Protein AF-A0AA50TPD3-F1 (afdb_monomer)

Radius of gyration: 41.09 Å; Cα contacts (8 Å, |Δi|>4): 36; chains: 1; bounding box: 72×53×95 Å

pLDDT: mean 91.29, std 5.08, range [71.56, 97.75]

Organism: NCBI:txid2201684

Foldseek 3Di:
DPDDDDDDDPVVVVLVVVLVVVVVVVHPSVLSVVQVVQVVVQVVDPVCPPDDCPVVRDDDDPPPPDDDDDPDDPDDDPDDPDDDDDDDDPCRVCVVVVVNVDDPVRVVVVVVVVVVVVVVVVVVVVVVVVVVVVDD

Solvent-accessible surface area (backbone atoms only — not comparable to full-atom values): 8854 Å² total; per-residue (Å²): 133,98,76,87,87,87,88,74,56,70,75,52,50,56,51,53,52,52,45,53,56,40,39,76,69,80,40,65,55,66,60,54,51,54,42,50,53,52,51,57,57,49,68,70,41,79,85,53,70,90,53,85,61,73,84,78,44,83,80,84,70,85,82,82,70,86,70,89,73,70,93,73,76,83,77,77,75,81,91,65,96,64,78,79,82,78,83,78,49,77,64,53,54,26,54,75,69,51,56,63,80,50,51,73,66,55,51,52,50,50,54,50,50,57,50,51,52,50,50,52,49,53,50,50,54,52,52,52,56,56,51,59,77,72,58,132

Mean predicted aligned error: 12.05 Å

InterPro domains:
  IPR024166 Ribosomal RNA assembly KRR1 [PTHR12581] (1-136)
  IPR036612 K Homology domain, type 1 superfamily [G3DSA:3.30.1370.10] (1-55)
  IPR048548 KRR1 small subunit processome component, second KH domain [PF21800] (1-44)

Sequence (136 aa):
GNTVSAVGPYKGLIQVRRIVEDTMKNIHPMYNIKSLMIKRELMKDPRLKNESWDRFLPKFKSKNVPRKQPKQKVKKKPYTPFPPPQQESKIDLQLASGEYFLKNEQKKAKHRHDKEEKQIQAKKTRDEERKKDFIP

Secondary structure (DSSP, 8-state):
-------S-HHHHHHHHHHHHHHHTT--HHHHHHHHHHHHHHTT-STTTTS-GGGTS-------PPPPPPSS--PPPPP-SSPPPPPPPHHHHHHHTSGGGS-HHHHHHHHHHHHHHHHHHHHHHHHHHHHHTT--

Nearest PDB structures (foldseek):
  7mq9-assembly1_NY  TM=6.550E-01  e=6.524E-10  Homo sapiens

Structure (mmCIF, N/CA/C/O backbone):
data_AF-A0AA50TPD3-F1
#
_entry.id   AF-A0AA50TPD3-F1
#
loop_
_atom_site.group_PDB
_atom_site.id
_atom_site.type_symbol
_atom_site.label_atom_id
_atom_site.label_alt_id
_atom_site.label_comp_id
_atom_site.label_asym_id
_atom_site.label_entity_id
_atom_site.label_seq_id
_atom_site.pdbx_PDB_ins_code
_atom_site.Cartn_x
_atom_site.Cartn_y
_atom_site.Cartn_z
_atom_site.occupancy
_atom_site.B_iso_or_equiv
_atom_site.auth_seq_id
_atom_site.auth_comp_id
_atom_site.auth_asym_id
_atom_site.auth_atom_id
_atom_site.pdbx_PDB_model_num
ATOM 1 N N . GLY A 1 1 ? 1.021 17.570 -13.722 1.00 83.44 1 GLY A N 1
ATOM 2 C CA . GLY A 1 1 ? 0.436 17.096 -14.992 1.00 83.44 1 GLY A CA 1
ATOM 3 C C . GLY A 1 1 ? 0.561 15.589 -15.070 1.00 83.44 1 GLY A C 1
ATOM 4 O O . GLY A 1 1 ? 1.454 15.048 -14.433 1.00 83.44 1 GLY A O 1
ATOM 5 N N . ASN A 1 2 ? -0.313 14.929 -15.833 1.00 94.00 2 ASN A N 1
ATOM 6 C CA . ASN A 1 2 ? -0.397 13.460 -15.917 1.00 94.00 2 ASN A CA 1
ATOM 7 C C . ASN A 1 2 ? 0.270 12.895 -17.189 1.00 94.00 2 ASN A C 1
ATOM 9 O O . ASN A 1 2 ? -0.010 11.771 -17.594 1.00 94.00 2 ASN A O 1
ATOM 13 N N . THR A 1 3 ? 1.117 13.686 -17.849 1.00 96.25 3 THR A N 1
ATOM 14 C CA . THR A 1 3 ? 1.718 13.384 -19.155 1.00 96.25 3 THR A CA 1
ATOM 15 C C . THR A 1 3 ? 3.236 13.530 -19.097 1.00 96.25 3 THR A C 1
ATOM 17 O O . THR A 1 3 ? 3.756 14.342 -18.332 1.00 96.25 3 THR A O 1
ATOM 20 N N . VAL A 1 4 ? 3.950 12.772 -19.934 1.00 96.31 4 VAL A N 1
ATOM 21 C CA . VAL A 1 4 ? 5.402 12.903 -20.126 1.00 96.31 4 VAL A CA 1
ATOM 22 C C . VAL A 1 4 ? 5.666 13.290 -21.577 1.00 96.31 4 VAL A C 1
ATOM 24 O O . VAL A 1 4 ? 5.316 12.542 -22.487 1.00 96.31 4 VAL A O 1
ATOM 27 N N . SER A 1 5 ? 6.292 14.446 -21.785 1.00 97.19 5 SER A N 1
ATOM 28 C CA . SER A 1 5 ? 6.728 14.918 -23.104 1.00 97.19 5 SER A CA 1
ATOM 29 C C . SER A 1 5 ? 8.213 14.608 -23.297 1.00 97.19 5 SER A C 1
ATOM 31 O O . SER A 1 5 ? 9.006 14.806 -22.378 1.00 97.19 5 SER A O 1
ATOM 33 N N . ALA A 1 6 ? 8.607 14.132 -24.480 1.00 96.94 6 ALA A N 1
ATOM 34 C CA . ALA A 1 6 ? 10.001 13.837 -24.811 1.00 96.94 6 ALA A CA 1
ATOM 35 C C . ALA A 1 6 ? 10.302 14.213 -26.267 1.00 96.94 6 ALA A C 1
ATOM 37 O O . ALA A 1 6 ? 9.461 14.021 -27.143 1.00 96.94 6 ALA A O 1
ATOM 38 N N . VAL A 1 7 ? 11.511 14.717 -26.523 1.00 97.75 7 VAL A N 1
ATOM 39 C CA . VAL A 1 7 ? 11.992 15.105 -27.858 1.00 97.75 7 VAL A CA 1
ATOM 40 C C . VAL A 1 7 ? 13.310 14.388 -28.127 1.00 97.75 7 VAL A C 1
ATOM 42 O O . VAL A 1 7 ? 14.187 14.350 -27.266 1.00 97.75 7 VAL A O 1
ATOM 45 N N . GLY A 1 8 ? 13.449 13.785 -29.306 1.00 96.50 8 GLY A N 1
ATOM 46 C CA . GLY A 1 8 ? 14.654 13.053 -29.682 1.00 96.50 8 GLY A CA 1
ATOM 47 C C . GLY A 1 8 ? 14.458 12.149 -30.902 1.00 96.50 8 GLY A C 1
ATOM 48 O O . GLY A 1 8 ? 13.388 12.148 -31.510 1.00 96.50 8 GLY A O 1
ATOM 49 N N . PRO A 1 9 ? 15.480 11.357 -31.269 1.00 97.69 9 PRO A N 1
ATOM 50 C CA . PRO A 1 9 ? 15.407 10.441 -32.402 1.00 97.69 9 PRO A CA 1
ATOM 51 C C . PRO A 1 9 ? 14.380 9.326 -32.160 1.00 97.69 9 PRO A C 1
ATOM 53 O O . PRO A 1 9 ? 14.207 8.868 -31.029 1.00 97.69 9 PRO A O 1
ATOM 56 N N . TYR A 1 10 ? 13.767 8.809 -33.230 1.00 96.56 10 TYR A N 1
ATOM 57 C CA . TYR A 1 10 ? 12.706 7.788 -33.173 1.00 96.56 10 TYR A CA 1
ATOM 58 C C . TYR A 1 10 ? 13.054 6.577 -32.285 1.00 96.56 10 TYR A C 1
ATOM 60 O O . TYR A 1 10 ? 12.281 6.196 -31.405 1.00 96.56 10 TYR A O 1
ATOM 68 N N . LYS A 1 11 ? 14.267 6.020 -32.437 1.00 94.31 11 LYS A N 1
ATOM 69 C CA . LYS A 1 11 ? 14.749 4.901 -31.602 1.00 94.31 11 LYS A CA 1
ATOM 70 C C . LYS A 1 11 ? 14.836 5.268 -30.113 1.00 94.31 11 LYS A C 1
ATOM 72 O O . LYS A 1 11 ? 14.584 4.417 -29.265 1.00 94.31 11 LYS A O 1
ATOM 77 N N . GLY A 1 12 ? 15.180 6.517 -29.797 1.00 95.38 12 GLY A N 1
ATOM 78 C CA . GLY A 1 12 ? 15.211 7.039 -28.430 1.00 95.38 12 GLY A CA 1
ATOM 79 C C . GLY A 1 12 ? 13.809 7.221 -27.851 1.00 95.38 12 GLY A C 1
ATOM 80 O O . GLY A 1 12 ? 13.567 6.814 -26.720 1.00 95.38 12 GLY A O 1
ATOM 81 N N . LEU A 1 13 ? 12.860 7.735 -28.639 1.00 96.94 13 LEU A N 1
ATOM 82 C CA . LEU A 1 13 ? 11.468 7.916 -28.208 1.00 96.94 13 LEU A CA 1
ATOM 83 C C . LEU A 1 13 ? 10.790 6.586 -27.851 1.00 96.94 13 LEU A C 1
ATOM 85 O O . LEU A 1 13 ? 10.112 6.501 -26.828 1.00 96.94 13 LEU A O 1
ATOM 89 N N . ILE A 1 14 ? 11.039 5.521 -28.624 1.00 96.50 14 ILE A N 1
ATOM 90 C CA . ILE A 1 14 ? 10.563 4.167 -28.289 1.00 96.50 14 ILE A CA 1
ATOM 91 C C . ILE A 1 14 ? 11.134 3.700 -26.941 1.00 96.50 14 ILE A C 1
ATOM 93 O O . ILE A 1 14 ? 10.412 3.123 -26.126 1.00 96.50 14 ILE A O 1
ATOM 97 N N . GLN A 1 15 ? 12.423 3.955 -26.686 1.00 94.81 15 GLN A N 1
ATOM 98 C CA . GLN A 1 15 ? 13.060 3.587 -25.419 1.00 94.81 15 GLN A CA 1
ATOM 99 C C . GLN A 1 15 ? 12.461 4.366 -24.246 1.00 94.81 15 GLN A C 1
ATOM 101 O O . GLN A 1 15 ? 12.101 3.750 -23.246 1.00 94.81 15 GLN A O 1
ATOM 106 N N . VAL A 1 16 ? 12.301 5.688 -24.373 1.00 96.38 16 VAL A N 1
ATOM 107 C CA . VAL A 1 16 ? 11.705 6.527 -23.320 1.00 96.38 16 VAL A CA 1
ATOM 108 C C . VAL A 1 16 ? 10.278 6.083 -23.015 1.00 96.38 16 VAL A C 1
ATOM 110 O O . VAL A 1 16 ? 9.949 5.890 -21.847 1.00 96.38 16 VAL A O 1
ATOM 113 N N . ARG A 1 17 ? 9.453 5.836 -24.042 1.00 96.62 17 ARG A N 1
ATOM 114 C CA . ARG A 1 17 ? 8.082 5.340 -23.864 1.00 96.62 17 ARG A CA 1
ATOM 115 C C . ARG A 1 17 ? 8.047 4.067 -23.018 1.00 96.62 17 ARG A C 1
ATOM 117 O O . ARG A 1 17 ? 7.314 4.011 -22.035 1.00 96.62 17 ARG A O 1
ATOM 124 N N . ARG A 1 18 ? 8.880 3.078 -23.358 1.00 95.19 18 ARG A N 1
ATOM 125 C CA . ARG A 1 18 ? 8.966 1.818 -22.606 1.00 95.19 18 ARG A CA 1
ATOM 126 C C . ARG A 1 18 ? 9.377 2.045 -21.149 1.00 95.19 18 ARG A C 1
ATOM 128 O O . ARG A 1 18 ? 8.785 1.454 -20.256 1.00 95.19 18 ARG A O 1
ATOM 135 N N . ILE A 1 19 ? 10.353 2.923 -20.902 1.00 95.00 19 ILE A N 1
ATOM 136 C CA . ILE A 1 19 ? 10.802 3.251 -19.540 1.00 95.00 19 ILE A CA 1
ATOM 137 C C . ILE A 1 19 ? 9.667 3.852 -18.718 1.00 95.00 19 ILE A C 1
ATOM 139 O O . ILE A 1 19 ? 9.478 3.455 -17.569 1.00 95.00 19 ILE A O 1
ATOM 143 N N . VAL A 1 20 ? 8.927 4.801 -19.292 1.00 96.69 20 VAL A N 1
ATOM 144 C CA . VAL A 1 20 ? 7.812 5.472 -18.617 1.00 96.69 20 VAL A CA 1
ATOM 145 C C . VAL A 1 20 ? 6.698 4.474 -18.306 1.00 96.69 20 VAL A C 1
ATOM 147 O O . VAL A 1 20 ? 6.265 4.397 -17.159 1.00 96.69 20 VAL A O 1
ATOM 150 N N . GLU A 1 21 ? 6.278 3.663 -19.280 1.00 95.50 21 GLU A N 1
ATOM 151 C CA . GLU A 1 21 ? 5.240 2.642 -19.084 1.00 95.50 21 GLU A CA 1
ATOM 152 C C . GLU A 1 21 ? 5.633 1.607 -18.016 1.00 95.50 21 GLU A C 1
ATOM 154 O O . GLU A 1 21 ? 4.818 1.269 -17.158 1.00 95.50 21 GLU A O 1
ATOM 159 N N . ASP A 1 22 ? 6.883 1.133 -18.023 1.00 93.88 22 ASP A N 1
ATOM 160 C CA . ASP A 1 22 ? 7.394 0.202 -17.009 1.00 93.88 22 ASP A CA 1
ATOM 161 C C . ASP A 1 22 ? 7.447 0.858 -15.619 1.00 93.88 22 ASP A C 1
ATOM 163 O O . ASP A 1 22 ? 7.079 0.237 -14.619 1.00 93.88 22 ASP A O 1
ATOM 167 N N . THR A 1 23 ? 7.823 2.138 -15.553 1.00 93.94 23 THR A N 1
ATOM 168 C CA . THR A 1 23 ? 7.844 2.907 -14.298 1.00 93.94 23 THR A CA 1
ATOM 169 C C . THR A 1 23 ? 6.449 3.039 -13.695 1.00 93.94 23 THR A C 1
ATOM 171 O O . THR A 1 23 ? 6.279 2.852 -12.491 1.00 93.94 23 THR A O 1
ATOM 174 N N . MET A 1 24 ? 5.430 3.249 -14.533 1.00 94.69 24 MET A N 1
ATOM 175 C CA . MET A 1 24 ? 4.027 3.264 -14.103 1.00 94.69 24 MET A CA 1
ATOM 176 C C . MET A 1 24 ? 3.536 1.889 -13.618 1.00 94.69 24 MET A C 1
ATOM 178 O O . MET A 1 24 ? 2.625 1.813 -12.798 1.00 94.69 24 MET A O 1
ATOM 182 N N . LYS A 1 25 ? 4.159 0.791 -14.066 1.00 92.19 25 LYS A N 1
ATOM 183 C CA . LYS A 1 25 ? 3.867 -0.593 -13.642 1.00 92.19 25 LYS A CA 1
ATOM 184 C C . LYS A 1 25 ? 4.679 -1.037 -12.418 1.00 92.19 25 LYS A C 1
ATOM 186 O O . LYS A 1 25 ? 4.869 -2.234 -12.210 1.00 92.19 25 LYS A O 1
ATOM 191 N N . ASN A 1 26 ? 5.141 -0.092 -11.594 1.00 90.75 26 ASN A N 1
ATOM 192 C CA . ASN A 1 26 ? 5.914 -0.357 -10.376 1.00 90.75 26 ASN A CA 1
ATOM 193 C C . ASN A 1 26 ? 7.285 -1.028 -10.636 1.00 90.75 26 ASN A C 1
ATOM 195 O O . ASN A 1 26 ? 7.793 -1.779 -9.801 1.00 90.75 26 ASN A O 1
ATOM 199 N N . ILE A 1 27 ? 7.905 -0.765 -11.793 1.00 89.44 27 ILE A N 1
ATOM 200 C CA . ILE A 1 27 ? 9.288 -1.162 -12.099 1.00 89.44 27 ILE A CA 1
ATOM 201 C C . ILE A 1 27 ? 10.175 0.078 -12.009 1.00 89.44 27 ILE A C 1
ATOM 203 O O . ILE A 1 27 ? 10.032 1.013 -12.784 1.00 89.44 27 ILE A O 1
ATOM 207 N N . HIS A 1 28 ? 11.130 0.103 -11.081 1.00 91.19 28 HIS A N 1
ATOM 208 C CA . HIS A 1 28 ? 11.943 1.301 -10.865 1.00 91.19 28 HIS A CA 1
ATOM 209 C C . HIS A 1 28 ? 12.788 1.674 -12.111 1.00 91.19 28 HIS A C 1
ATOM 211 O O . HIS A 1 28 ? 13.478 0.804 -12.660 1.00 91.19 28 HIS A O 1
ATOM 217 N N . PRO A 1 29 ? 12.838 2.956 -12.533 1.00 94.00 29 PRO A N 1
ATOM 218 C CA . PRO A 1 29 ? 13.505 3.374 -13.773 1.00 94.00 29 PRO A CA 1
ATOM 219 C C . PRO A 1 29 ? 15.004 3.040 -13.808 1.00 94.00 29 PRO A C 1
ATOM 221 O O . PRO A 1 29 ? 15.550 2.771 -14.878 1.00 94.00 29 PRO A O 1
ATOM 224 N N . MET A 1 30 ? 15.664 2.964 -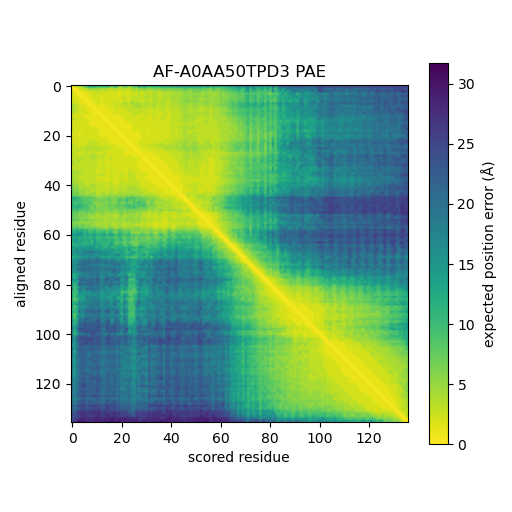12.645 1.00 92.44 30 MET A N 1
ATOM 225 C CA . MET A 1 30 ? 17.064 2.518 -12.509 1.00 92.44 30 MET A CA 1
ATOM 226 C C . MET A 1 30 ? 17.342 1.179 -13.215 1.00 92.44 30 MET A C 1
ATOM 228 O O . MET A 1 30 ? 18.411 1.009 -13.798 1.00 92.44 30 MET A O 1
ATOM 232 N N . TYR A 1 31 ? 16.397 0.230 -13.209 1.00 91.00 31 TYR A N 1
ATOM 233 C CA . TYR A 1 31 ? 16.588 -1.063 -13.878 1.00 91.00 31 TYR A CA 1
ATOM 234 C C . TYR A 1 31 ? 16.681 -0.911 -15.397 1.00 91.00 31 TYR A C 1
ATOM 236 O O . TYR A 1 31 ? 17.546 -1.514 -16.042 1.00 91.00 31 TYR A O 1
ATOM 244 N N . ASN A 1 32 ? 15.830 -0.059 -15.964 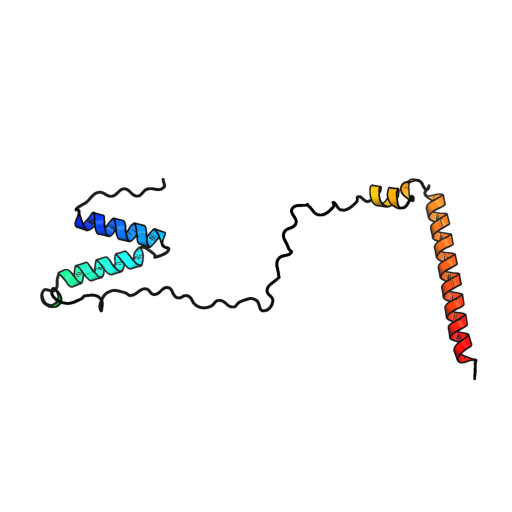1.00 92.75 32 ASN A N 1
ATOM 245 C CA . ASN A 1 32 ? 15.843 0.218 -17.389 1.00 92.75 32 ASN A CA 1
ATOM 246 C C . ASN A 1 32 ? 17.062 1.053 -17.796 1.00 92.75 32 ASN A C 1
ATOM 248 O O . ASN A 1 32 ? 17.671 0.766 -18.826 1.00 92.75 32 ASN A O 1
ATOM 252 N N . ILE A 1 33 ? 17.477 2.017 -16.965 1.00 92.62 33 ILE A N 1
ATOM 253 C CA . ILE A 1 33 ? 18.704 2.801 -17.179 1.00 92.62 33 ILE A CA 1
ATOM 254 C C . ILE A 1 33 ? 19.930 1.880 -17.176 1.00 92.62 33 ILE A C 1
ATOM 256 O O . ILE A 1 33 ? 20.715 1.907 -18.122 1.00 92.62 33 ILE A O 1
ATOM 260 N N . LYS A 1 34 ? 20.059 0.991 -16.182 1.00 92.44 34 LYS A N 1
ATOM 261 C CA . LYS A 1 34 ? 21.156 0.012 -16.115 1.00 92.44 34 LYS A CA 1
ATOM 262 C C . LYS A 1 34 ? 21.173 -0.912 -17.337 1.00 92.44 34 LYS A C 1
ATOM 264 O O . LYS A 1 34 ? 22.231 -1.169 -17.905 1.00 92.44 34 LYS A O 1
ATOM 269 N N . SER A 1 35 ? 20.001 -1.366 -17.781 1.00 92.88 35 SER A N 1
ATOM 270 C CA . SER A 1 35 ? 19.870 -2.180 -18.995 1.00 92.88 35 SER A CA 1
ATOM 271 C C . SER A 1 35 ? 20.288 -1.413 -20.255 1.00 92.88 35 SER A C 1
ATOM 273 O O . SER A 1 35 ? 20.938 -1.986 -21.126 1.00 92.88 35 SER A O 1
ATOM 275 N N . LEU A 1 36 ? 19.955 -0.121 -20.364 1.00 93.25 36 LEU A N 1
ATOM 276 C CA . LEU A 1 36 ? 20.392 0.732 -21.475 1.00 93.25 36 LEU A CA 1
ATOM 277 C C . LEU A 1 36 ? 21.907 0.947 -21.486 1.00 93.25 36 LEU A C 1
ATOM 279 O O . LEU A 1 36 ? 22.506 0.897 -22.558 1.00 93.25 36 LEU A O 1
ATOM 283 N N . MET A 1 37 ? 22.523 1.155 -20.320 1.00 93.38 37 MET A N 1
ATOM 284 C CA . MET A 1 37 ? 23.979 1.285 -20.204 1.00 93.38 37 MET A CA 1
ATOM 285 C C . MET A 1 37 ? 24.682 0.025 -20.719 1.00 93.38 37 MET A C 1
ATOM 287 O O . MET A 1 37 ? 25.548 0.121 -21.583 1.00 93.38 37 MET A O 1
ATOM 291 N N . ILE A 1 38 ? 24.241 -1.158 -20.279 1.00 93.25 38 ILE A N 1
ATOM 292 C CA . ILE A 1 38 ? 24.814 -2.440 -20.715 1.00 93.25 38 ILE A CA 1
ATOM 293 C C . ILE A 1 38 ? 24.631 -2.643 -22.224 1.00 93.25 38 ILE A C 1
ATOM 295 O O . ILE A 1 38 ? 25.581 -3.001 -22.910 1.00 93.25 38 ILE A O 1
ATOM 299 N N . LYS A 1 39 ? 23.446 -2.346 -22.777 1.00 92.38 39 LYS A N 1
ATOM 300 C CA . LYS A 1 39 ? 23.214 -2.424 -24.232 1.00 92.38 39 LYS A CA 1
ATOM 301 C C . LYS A 1 39 ? 24.141 -1.504 -25.022 1.00 92.38 39 LYS A C 1
ATOM 303 O O . LYS A 1 39 ? 24.584 -1.886 -26.098 1.00 92.38 39 LYS A O 1
ATOM 308 N N . ARG A 1 40 ? 24.424 -0.297 -24.517 1.00 93.06 40 ARG A N 1
ATOM 309 C CA . ARG A 1 40 ? 25.354 0.640 -25.166 1.00 93.06 40 ARG A CA 1
ATOM 310 C C . ARG A 1 40 ? 26.777 0.107 -25.206 1.00 93.06 40 ARG A C 1
ATOM 312 O O . ARG A 1 40 ? 27.426 0.285 -26.228 1.00 93.06 40 ARG A O 1
ATOM 319 N N . GLU A 1 41 ? 27.228 -0.563 -24.152 1.00 93.62 41 GLU A N 1
ATOM 320 C CA . GLU A 1 41 ? 28.546 -1.201 -24.147 1.00 93.62 41 GLU A CA 1
ATOM 321 C C . GLU A 1 41 ? 28.587 -2.442 -25.052 1.00 93.62 41 GLU A C 1
ATOM 323 O O . GLU A 1 41 ? 29.489 -2.561 -25.873 1.00 93.62 41 GLU A O 1
ATOM 328 N N . LEU A 1 42 ? 27.566 -3.306 -25.012 1.00 92.50 42 LEU A N 1
ATOM 329 C CA . LEU A 1 42 ? 27.486 -4.496 -25.877 1.00 92.50 42 LEU A CA 1
ATOM 330 C C . LEU A 1 42 ? 27.406 -4.150 -27.370 1.00 92.50 42 LEU A C 1
ATOM 332 O O . LEU A 1 42 ? 27.964 -4.864 -28.194 1.00 92.50 42 LEU A O 1
AT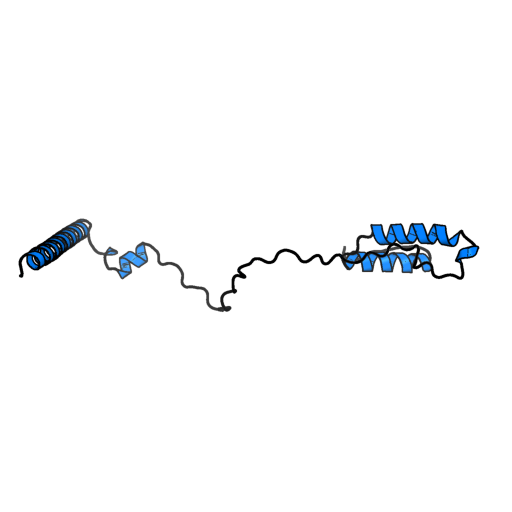OM 336 N N . MET A 1 43 ? 26.762 -3.034 -27.729 1.00 90.88 43 MET A N 1
ATOM 337 C CA . MET A 1 43 ? 26.726 -2.539 -29.112 1.00 90.88 43 MET A CA 1
ATOM 338 C C . MET A 1 43 ? 28.112 -2.200 -29.674 1.00 90.88 43 MET A C 1
ATOM 340 O O . MET A 1 43 ? 28.287 -2.232 -30.894 1.00 90.88 43 MET A O 1
ATOM 344 N N . LYS A 1 44 ? 29.076 -1.838 -28.815 1.00 93.50 44 LYS A N 1
ATOM 345 C CA . LYS A 1 44 ? 30.438 -1.498 -29.246 1.00 93.50 44 LYS A CA 1
ATOM 346 C C . LYS A 1 44 ? 31.230 -2.739 -29.644 1.00 93.50 44 LYS A C 1
ATOM 348 O O . LYS A 1 44 ? 32.092 -2.622 -30.509 1.00 93.50 44 LYS A O 1
ATOM 353 N N . ASP A 1 45 ? 30.935 -3.900 -29.057 1.00 92.75 45 ASP A N 1
ATOM 354 C CA . ASP A 1 45 ? 31.641 -5.146 -29.355 1.00 92.75 45 ASP A CA 1
ATOM 355 C C . ASP A 1 45 ? 31.137 -5.762 -30.678 1.00 92.75 45 ASP A C 1
ATOM 357 O O . ASP A 1 45 ? 29.970 -6.154 -30.780 1.00 92.75 45 ASP A O 1
ATOM 361 N N . PRO A 1 46 ? 31.984 -5.877 -31.721 1.00 92.88 46 PRO A N 1
ATOM 362 C CA . PRO A 1 46 ? 31.586 -6.463 -32.996 1.00 92.88 46 PRO A CA 1
ATOM 363 C C . PRO A 1 46 ? 31.230 -7.949 -32.922 1.00 92.88 46 PRO A C 1
ATOM 365 O O . PRO A 1 46 ? 30.455 -8.410 -33.759 1.00 92.88 46 PRO A O 1
ATOM 368 N N . ARG A 1 47 ? 31.771 -8.694 -31.947 1.00 91.44 47 ARG A N 1
ATOM 369 C CA . ARG A 1 47 ? 31.606 -10.155 -31.852 1.00 91.44 47 ARG A CA 1
ATOM 370 C C . ARG A 1 47 ? 30.193 -10.552 -31.430 1.00 91.44 47 ARG A C 1
ATOM 372 O O . ARG A 1 47 ? 29.661 -11.538 -31.919 1.00 91.44 47 ARG A O 1
ATOM 379 N N . LEU A 1 48 ? 29.566 -9.746 -30.576 1.00 88.25 48 LEU A N 1
ATOM 380 C CA . LEU A 1 48 ? 28.257 -10.035 -29.984 1.00 88.25 48 LEU A CA 1
ATOM 381 C C . LEU A 1 48 ? 27.080 -9.468 -30.797 1.00 88.25 48 LEU A C 1
ATOM 383 O O . LEU A 1 48 ? 25.931 -9.601 -30.381 1.00 88.25 48 LEU A O 1
ATOM 387 N N . LYS A 1 49 ? 27.322 -8.836 -31.955 1.00 87.88 49 LYS A N 1
ATOM 388 C CA . LYS A 1 49 ? 26.271 -8.175 -32.758 1.00 87.88 49 LYS A CA 1
ATOM 389 C C . LYS A 1 49 ? 25.169 -9.120 -33.240 1.00 87.88 49 LYS A C 1
ATOM 391 O O . LYS A 1 49 ? 24.021 -8.697 -33.333 1.00 87.88 49 LYS A O 1
ATOM 396 N N . ASN A 1 50 ? 25.520 -10.372 -33.532 1.00 91.56 50 ASN A N 1
ATOM 397 C CA . ASN A 1 50 ? 24.602 -11.368 -34.095 1.00 91.56 50 ASN A CA 1
ATOM 398 C C . ASN A 1 50 ? 24.018 -12.315 -33.034 1.00 91.56 50 ASN A C 1
ATOM 400 O O . ASN A 1 50 ? 23.241 -13.207 -33.364 1.00 91.56 50 ASN A O 1
ATOM 404 N N . GLU A 1 51 ? 24.387 -12.136 -31.764 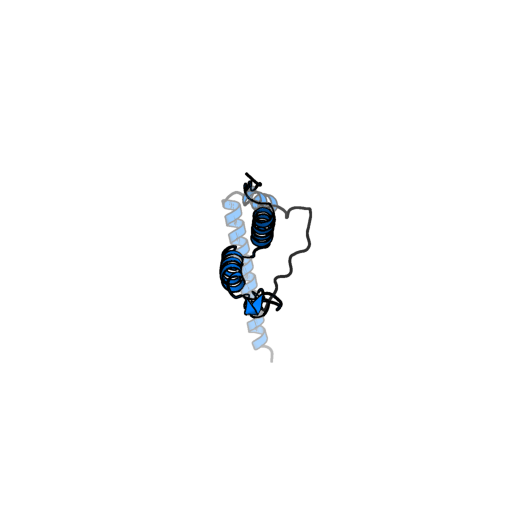1.00 90.69 51 GLU A N 1
ATOM 405 C CA . GLU A 1 51 ? 23.966 -12.998 -30.663 1.00 90.69 51 GLU A CA 1
ATOM 406 C C . GLU A 1 51 ? 22.895 -12.328 -29.793 1.00 90.69 51 GLU A C 1
ATOM 408 O O . GLU A 1 51 ? 22.788 -11.104 -29.703 1.00 90.69 51 GLU A O 1
ATOM 413 N N . SER A 1 52 ? 22.097 -13.140 -29.096 1.00 91.38 52 SER A N 1
ATOM 414 C CA . SER A 1 52 ? 21.129 -12.627 -28.123 1.00 91.38 52 SER A CA 1
ATOM 415 C C . SER A 1 52 ? 21.828 -12.091 -26.870 1.00 91.38 52 SER A C 1
ATOM 417 O O . SER A 1 52 ? 22.569 -12.806 -26.195 1.00 91.38 52 SER A O 1
ATOM 419 N N . TRP A 1 53 ? 21.524 -10.848 -26.487 1.00 91.62 53 TRP A N 1
ATOM 420 C CA . TRP A 1 53 ? 22.096 -10.204 -25.295 1.00 91.62 53 TRP A CA 1
ATOM 421 C C . TRP A 1 53 ? 21.370 -10.528 -23.984 1.00 91.62 53 TRP A C 1
ATOM 423 O O . TRP A 1 53 ? 21.732 -9.994 -22.937 1.00 91.62 53 TRP A O 1
ATOM 433 N N . ASP A 1 54 ? 20.358 -11.400 -23.997 1.00 90.44 54 ASP A N 1
ATOM 434 C CA . ASP A 1 54 ? 19.522 -11.696 -22.821 1.00 90.44 54 ASP A CA 1
ATOM 435 C C . ASP A 1 54 ? 20.318 -12.247 -21.619 1.00 90.44 54 ASP A C 1
ATOM 437 O O . ASP A 1 54 ? 19.916 -12.087 -20.468 1.00 90.44 54 ASP A O 1
ATOM 441 N N . ARG A 1 55 ? 21.492 -12.845 -21.868 1.00 90.31 55 ARG A N 1
ATOM 442 C CA . ARG A 1 55 ? 22.410 -13.321 -20.820 1.00 90.31 55 ARG A CA 1
ATOM 443 C C . ARG A 1 55 ? 23.043 -12.182 -20.013 1.00 90.31 55 ARG A C 1
ATOM 445 O O . ARG A 1 55 ? 23.290 -12.348 -18.823 1.00 90.31 55 ARG A O 1
ATOM 452 N N . PHE A 1 56 ? 23.309 -11.045 -20.652 1.00 88.88 56 PHE A N 1
ATOM 453 C CA . PHE A 1 56 ? 24.001 -9.903 -20.046 1.00 88.88 56 PHE A CA 1
ATOM 454 C C . PHE A 1 56 ? 23.034 -8.885 -19.433 1.00 88.88 56 PHE A C 1
ATOM 456 O O . PHE A 1 56 ? 23.437 -8.030 -18.643 1.00 88.88 56 PHE A O 1
ATOM 463 N N . LEU A 1 57 ? 21.752 -8.958 -19.798 1.00 90.50 57 LEU A N 1
ATOM 464 C CA . LEU A 1 57 ? 20.738 -8.041 -19.300 1.00 90.50 57 LEU A CA 1
ATOM 465 C C . LEU A 1 57 ? 20.264 -8.449 -17.895 1.00 90.50 57 LEU A C 1
ATOM 467 O O . LEU A 1 57 ? 19.912 -9.609 -17.671 1.00 90.50 57 LEU A O 1
ATOM 471 N N . PRO A 1 58 ? 20.197 -7.508 -16.934 1.00 89.31 58 PRO A N 1
ATOM 472 C CA . PRO A 1 58 ? 19.665 -7.790 -15.608 1.00 89.31 58 PRO A CA 1
ATOM 473 C C . PRO A 1 58 ? 18.201 -8.245 -15.676 1.00 89.31 58 PRO A C 1
ATOM 475 O O . PRO A 1 58 ? 17.321 -7.488 -16.085 1.00 89.31 58 PRO A O 1
ATOM 478 N N . LYS A 1 59 ? 17.919 -9.469 -15.220 1.00 83.38 59 LYS A N 1
ATOM 479 C CA . LYS A 1 59 ? 16.551 -9.990 -15.102 1.00 83.38 59 LYS A CA 1
ATOM 480 C C . LYS A 1 59 ? 15.993 -9.649 -13.727 1.00 83.38 59 LYS A C 1
ATOM 482 O O . LYS A 1 59 ? 16.308 -10.313 -12.740 1.00 83.38 59 LYS A O 1
ATOM 487 N N . PHE A 1 60 ? 15.159 -8.617 -13.646 1.00 74.69 60 PHE A N 1
ATOM 488 C CA . PHE A 1 60 ? 14.470 -8.297 -12.401 1.00 74.69 60 PHE A CA 1
ATOM 489 C C . PHE A 1 60 ? 13.175 -9.106 -12.301 1.00 74.69 60 PHE A C 1
ATOM 491 O O . PHE A 1 60 ? 12.206 -8.846 -13.009 1.00 74.69 60 PHE A O 1
ATOM 498 N N . LYS A 1 61 ? 13.163 -10.116 -11.428 1.00 77.50 61 LYS A N 1
ATOM 499 C CA . LYS A 1 61 ? 11.937 -10.835 -11.067 1.00 77.50 61 LYS A CA 1
ATOM 500 C C . LYS A 1 61 ? 11.309 -10.138 -9.868 1.00 77.50 61 LYS A C 1
ATOM 502 O O . LYS A 1 61 ? 11.996 -9.917 -8.869 1.00 77.50 61 LYS A O 1
ATOM 507 N N . SER A 1 62 ? 10.011 -9.835 -9.931 1.00 77.06 62 SER A N 1
ATOM 508 C CA . SER A 1 62 ? 9.286 -9.376 -8.748 1.00 77.06 62 SER A CA 1
ATOM 509 C C . SER A 1 62 ? 9.377 -10.462 -7.677 1.00 77.06 62 SER A C 1
ATOM 511 O O . SER A 1 62 ? 8.840 -11.561 -7.845 1.00 77.06 62 SER A O 1
ATOM 513 N N . LYS A 1 63 ? 10.076 -10.184 -6.576 1.00 78.81 63 LYS A N 1
ATOM 514 C CA . LYS A 1 63 ? 10.100 -11.088 -5.429 1.00 78.81 63 LYS A CA 1
ATOM 515 C C . LYS A 1 63 ? 8.762 -10.965 -4.702 1.00 78.81 63 LYS A C 1
ATOM 517 O O . LYS A 1 63 ? 8.616 -10.130 -3.815 1.00 78.81 63 LYS A O 1
ATOM 522 N N . ASN A 1 64 ? 7.786 -11.789 -5.075 1.00 77.62 64 ASN A N 1
ATOM 523 C CA . ASN A 1 64 ? 6.559 -11.942 -4.298 1.00 77.62 64 ASN A CA 1
ATOM 524 C C . ASN A 1 64 ? 6.832 -12.877 -3.110 1.00 77.62 64 ASN A C 1
ATOM 526 O O . ASN A 1 64 ? 6.424 -14.036 -3.106 1.00 77.62 64 ASN A O 1
ATOM 530 N N . VAL A 1 65 ? 7.629 -12.404 -2.146 1.00 83.88 65 VAL A N 1
ATOM 531 C CA . VAL A 1 65 ? 7.915 -13.180 -0.934 1.00 83.88 65 VAL A CA 1
ATOM 532 C C . VAL A 1 65 ? 6.634 -13.226 -0.101 1.00 83.88 65 VAL A C 1
ATOM 534 O O . VAL A 1 65 ? 6.092 -12.159 0.210 1.00 83.88 65 VAL A O 1
ATOM 537 N N . PRO A 1 66 ? 6.135 -14.418 0.270 1.00 83.44 66 PRO A N 1
ATOM 538 C CA . PRO A 1 66 ? 4.926 -14.522 1.068 1.00 83.44 66 PRO A CA 1
ATOM 539 C C . PRO A 1 66 ? 5.136 -13.798 2.400 1.00 83.44 66 PRO A C 1
ATOM 541 O O . PRO A 1 66 ? 6.027 -14.128 3.183 1.00 83.44 66 PRO A O 1
ATOM 544 N N . ARG A 1 67 ? 4.316 -12.777 2.657 1.00 83.19 67 ARG A N 1
ATOM 545 C CA . ARG A 1 67 ? 4.279 -12.109 3.961 1.00 83.19 67 ARG A CA 1
ATOM 546 C C . ARG A 1 67 ? 3.520 -12.990 4.950 1.00 83.19 67 ARG A C 1
ATOM 548 O O . ARG A 1 67 ? 2.550 -13.651 4.575 1.00 83.19 67 ARG A O 1
ATOM 555 N N . LYS A 1 68 ? 3.938 -12.975 6.220 1.00 86.12 68 LYS A N 1
ATOM 556 C CA . LYS A 1 68 ? 3.232 -13.677 7.302 1.00 86.12 68 LYS A CA 1
ATOM 557 C C . LYS A 1 68 ? 1.779 -13.197 7.344 1.00 86.12 68 LYS A C 1
ATOM 559 O O . LYS A 1 68 ? 1.526 -12.015 7.562 1.00 86.12 68 LYS A O 1
ATOM 564 N N . GLN A 1 69 ? 0.837 -14.109 7.115 1.00 81.69 69 GLN A N 1
ATOM 565 C CA . GLN A 1 69 ? -0.584 -13.820 7.285 1.00 81.69 69 GLN A CA 1
ATOM 566 C C . GLN A 1 69 ? -0.945 -13.896 8.777 1.00 81.69 69 GLN A C 1
ATOM 568 O O . GLN A 1 69 ? -0.377 -14.725 9.495 1.00 81.69 69 GLN A O 1
ATOM 573 N N . PRO A 1 70 ? -1.879 -13.062 9.266 1.00 86.69 70 PRO A N 1
ATOM 574 C CA . PRO A 1 70 ? -2.373 -13.186 10.632 1.00 86.69 70 PRO A CA 1
ATOM 575 C C . PRO A 1 70 ? -3.051 -14.550 10.820 1.00 86.69 70 PRO A C 1
ATOM 577 O O . PRO A 1 70 ? -3.826 -14.982 9.964 1.00 86.69 70 PRO A O 1
ATOM 580 N N . LYS A 1 71 ? -2.772 -15.221 11.948 1.00 84.62 71 LYS A N 1
ATOM 581 C CA . LYS A 1 71 ? -3.358 -16.535 12.284 1.00 84.62 71 LYS A CA 1
ATOM 582 C C . LYS A 1 71 ? -4.887 -16.479 12.357 1.00 84.62 71 LYS A C 1
ATOM 584 O O . LYS A 1 71 ? -5.556 -17.428 11.971 1.00 84.62 71 LYS A O 1
ATOM 589 N N . GLN A 1 72 ? -5.431 -15.359 12.826 1.00 86.19 72 GLN A N 1
ATOM 590 C CA . GLN A 1 72 ? -6.866 -15.116 12.894 1.00 86.19 72 GLN A CA 1
ATOM 591 C C . GLN A 1 72 ? -7.237 -14.005 11.914 1.00 86.19 72 GLN A C 1
ATOM 593 O O . GLN A 1 72 ? -6.850 -12.849 12.079 1.00 86.19 72 GLN A O 1
ATOM 598 N N . LYS A 1 73 ? -7.986 -14.365 10.871 1.00 82.19 73 LYS A N 1
ATOM 599 C CA . LYS A 1 73 ? -8.575 -13.399 9.942 1.00 82.19 73 LYS A CA 1
ATOM 600 C C . LYS A 1 73 ? -9.902 -12.939 10.536 1.00 82.19 73 LYS A C 1
ATOM 602 O O . LYS A 1 73 ? -10.834 -13.734 10.633 1.00 82.19 73 LYS A O 1
ATOM 607 N N . VAL A 1 74 ? -9.985 -11.672 10.939 1.00 83.12 74 VAL A N 1
ATOM 608 C CA . VAL A 1 74 ? -11.246 -11.073 11.395 1.00 83.12 74 VAL A CA 1
ATOM 609 C C . VAL A 1 74 ? -12.238 -11.130 10.232 1.00 83.12 74 VAL A C 1
ATOM 611 O O . VAL A 1 74 ? -12.037 -10.479 9.205 1.00 83.12 74 VAL A O 1
ATOM 614 N N . LYS A 1 75 ? -13.291 -11.946 10.362 1.00 85.44 75 LYS A N 1
ATOM 615 C CA . LYS A 1 75 ? -14.390 -11.965 9.390 1.00 85.44 75 LYS A CA 1
ATOM 616 C C . LYS A 1 75 ? -15.093 -10.610 9.462 1.00 85.44 75 LYS A C 1
ATOM 618 O O . LYS A 1 75 ? -15.523 -10.195 10.538 1.00 85.44 75 LYS A O 1
ATOM 623 N N . LYS A 1 76 ? -15.179 -9.904 8.331 1.00 83.62 76 LYS A N 1
ATOM 624 C CA . LYS A 1 76 ? -15.937 -8.649 8.253 1.00 83.62 76 LYS A CA 1
ATOM 625 C C . LYS A 1 76 ? -17.405 -8.951 8.562 1.00 83.62 76 LYS A C 1
ATOM 627 O O . LYS A 1 76 ? -17.931 -9.955 8.084 1.00 83.62 76 LYS A O 1
ATOM 632 N N . LYS A 1 77 ? -18.045 -8.097 9.366 1.00 83.88 77 LYS A N 1
ATOM 633 C CA . LYS A 1 77 ? -19.492 -8.177 9.603 1.00 83.88 77 LYS A CA 1
ATOM 634 C C . LYS A 1 77 ? -20.224 -8.018 8.259 1.00 83.88 77 LYS A C 1
ATOM 636 O O . LYS A 1 77 ? -19.720 -7.276 7.409 1.00 83.88 77 LYS A O 1
ATOM 641 N N . PRO A 1 78 ? -21.359 -8.708 8.045 1.00 89.06 78 PRO A N 1
ATOM 642 C CA . PRO A 1 78 ? -22.156 -8.512 6.840 1.00 89.06 78 PRO A CA 1
ATOM 643 C C . PRO A 1 78 ? -22.539 -7.035 6.716 1.00 89.06 78 PRO A C 1
ATOM 645 O O . PRO A 1 78 ? -22.800 -6.369 7.721 1.00 89.06 78 PRO A O 1
ATOM 648 N N . TYR A 1 79 ? -22.515 -6.518 5.488 1.00 89.94 79 TYR A N 1
ATOM 649 C CA . TYR A 1 79 ? -22.910 -5.141 5.227 1.00 89.94 79 TYR A CA 1
ATOM 650 C C . TYR A 1 79 ? -24.387 -4.970 5.583 1.00 89.94 79 TYR A C 1
ATOM 652 O O . TYR A 1 79 ? -25.244 -5.671 5.048 1.00 89.94 79 TYR A O 1
ATOM 660 N N . THR A 1 80 ? -24.658 -4.041 6.493 1.00 90.81 80 THR A N 1
ATOM 661 C CA . THR A 1 80 ? -26.003 -3.559 6.795 1.00 90.81 80 THR A CA 1
ATOM 662 C C . THR A 1 80 ? -26.112 -2.132 6.259 1.00 90.81 80 THR A C 1
ATOM 664 O O . THR A 1 80 ? -25.270 -1.303 6.611 1.00 90.81 80 THR A O 1
ATOM 667 N N . PRO A 1 81 ? -27.102 -1.829 5.399 1.00 93.75 81 PRO A N 1
ATOM 668 C CA . PRO A 1 81 ? -27.305 -0.476 4.884 1.00 93.75 81 PRO A CA 1
ATOM 669 C C . PRO A 1 81 ? -27.844 0.470 5.964 1.00 93.75 81 PRO A C 1
ATOM 671 O O . PRO A 1 81 ? -27.712 1.684 5.841 1.00 93.75 81 PRO A O 1
ATOM 674 N N . PHE A 1 82 ? -28.435 -0.080 7.028 1.00 92.31 82 PHE A N 1
ATOM 675 C CA . PHE A 1 82 ? -28.944 0.696 8.147 1.00 92.31 82 PHE A CA 1
ATOM 676 C C . PHE A 1 82 ? -27.841 0.945 9.178 1.00 92.31 82 PHE A C 1
ATOM 678 O O . PHE A 1 82 ? -27.116 -0.000 9.530 1.00 92.31 82 PHE A O 1
ATOM 685 N N . PRO A 1 83 ? -27.712 2.187 9.680 1.00 92.31 83 PRO A N 1
ATOM 686 C CA . PRO A 1 83 ? -26.808 2.474 10.779 1.00 92.31 83 PRO A CA 1
ATOM 687 C C . PRO A 1 83 ? -27.274 1.735 12.044 1.00 92.31 83 PRO A C 1
ATOM 689 O O . PRO A 1 83 ? -28.469 1.475 12.205 1.00 92.31 83 PRO A O 1
ATOM 692 N N . PRO A 1 84 ? -26.354 1.391 12.961 1.00 91.81 84 PRO A N 1
ATOM 693 C CA . PRO A 1 84 ? -26.750 0.910 14.277 1.00 91.81 84 PRO A CA 1
ATOM 694 C C . PRO A 1 84 ? -27.553 1.998 15.016 1.00 91.81 84 PRO A C 1
ATOM 696 O O . PRO A 1 84 ? -27.341 3.188 14.758 1.00 91.81 84 PRO A O 1
ATOM 699 N N . PRO A 1 85 ? -28.447 1.618 15.945 1.00 92.75 85 PRO A N 1
ATOM 700 C CA . PRO A 1 85 ? -29.138 2.593 16.779 1.00 92.75 85 PRO A CA 1
ATOM 701 C C . PRO A 1 85 ? -28.126 3.418 17.582 1.00 92.75 85 PRO A C 1
ATOM 703 O O . PRO A 1 85 ? -27.062 2.925 17.974 1.00 92.75 85 PRO A O 1
ATOM 706 N N . GLN A 1 86 ? -28.458 4.687 17.813 1.00 93.56 86 GLN A N 1
ATOM 707 C CA . GLN A 1 86 ? -27.670 5.550 18.687 1.00 93.56 86 GLN A CA 1
ATOM 708 C C . GLN A 1 86 ? -27.756 5.034 20.126 1.00 93.56 86 GLN A C 1
ATOM 710 O O . GLN A 1 86 ? -28.769 4.472 20.535 1.00 93.56 86 GLN A O 1
ATOM 715 N N . GLN A 1 87 ? -26.680 5.208 20.891 1.00 94.38 87 GLN A N 1
ATOM 716 C CA . GLN A 1 87 ? -26.716 4.915 22.320 1.00 94.38 87 GLN A CA 1
ATOM 717 C C . GLN A 1 87 ? -27.613 5.945 23.012 1.00 94.38 87 GLN A C 1
ATOM 719 O O . GLN A 1 87 ? -27.450 7.145 22.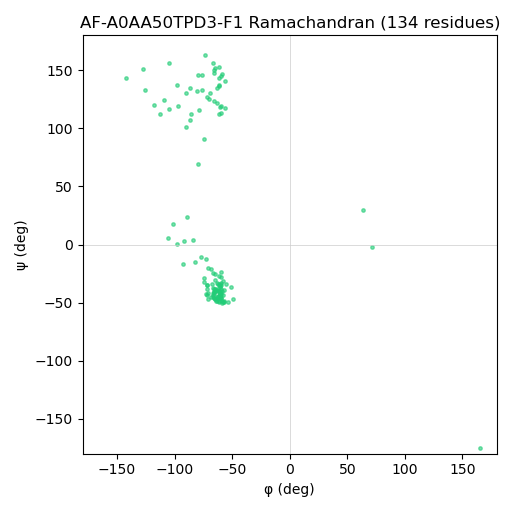792 1.00 94.38 87 GLN A O 1
ATOM 724 N N . GLU A 1 88 ? -28.549 5.469 23.829 1.00 95.06 88 GLU A N 1
ATOM 725 C CA . GLU A 1 88 ? -29.483 6.314 24.576 1.00 95.06 88 GLU A CA 1
ATOM 726 C C . GLU A 1 88 ? -28.740 7.246 25.544 1.00 95.06 88 GLU A C 1
ATOM 728 O O . GLU A 1 88 ? -27.723 6.872 26.144 1.00 95.06 88 GLU A O 1
ATOM 733 N N . SER A 1 89 ? -29.237 8.474 25.715 1.00 96.31 89 SER A N 1
ATOM 734 C CA . SER A 1 89 ? -28.654 9.401 26.681 1.00 96.31 89 SER A CA 1
ATOM 735 C C . SER A 1 89 ? -29.000 8.990 28.119 1.00 96.31 89 SER A C 1
ATOM 737 O O . SER A 1 89 ? -29.944 8.245 28.379 1.00 96.31 89 SER A O 1
ATOM 739 N N . LYS A 1 90 ? -28.266 9.522 29.107 1.00 94.62 90 LYS A N 1
ATOM 740 C CA . LYS A 1 90 ? -28.602 9.311 30.529 1.00 94.62 90 LYS A CA 1
ATOM 741 C C . LYS A 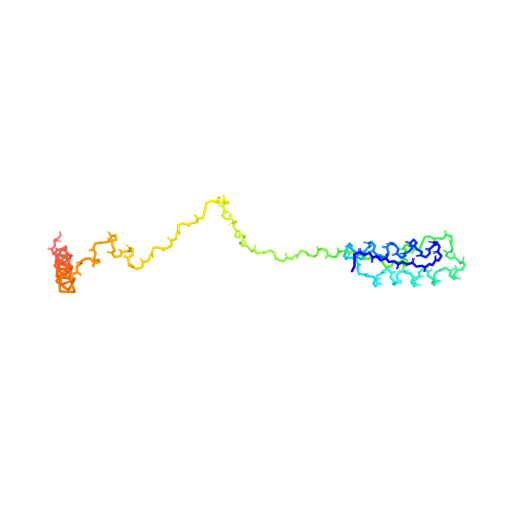1 90 ? -30.019 9.784 30.871 1.00 94.62 90 LYS A C 1
ATOM 743 O O . LYS A 1 90 ? -30.629 9.224 31.775 1.00 94.62 90 LYS A O 1
ATOM 748 N N . ILE A 1 91 ? -30.503 10.822 30.187 1.00 94.00 91 ILE A N 1
ATOM 749 C CA . ILE A 1 91 ? -31.849 11.368 30.383 1.00 94.00 91 ILE A CA 1
ATOM 750 C C . ILE A 1 91 ? -32.876 10.384 29.823 1.00 94.00 91 ILE A C 1
ATOM 752 O O . ILE A 1 91 ? -33.815 10.040 30.531 1.00 94.00 91 ILE A O 1
ATOM 756 N N . ASP A 1 92 ? -32.650 9.866 28.613 1.00 94.31 92 ASP A N 1
ATOM 757 C CA . ASP A 1 92 ? -33.542 8.889 27.975 1.00 94.31 92 ASP A CA 1
ATOM 758 C C . ASP A 1 92 ? -33.653 7.608 28.806 1.00 94.31 92 ASP A C 1
ATOM 760 O O . ASP A 1 92 ? -34.757 7.143 29.077 1.00 94.31 92 ASP A O 1
ATOM 764 N N . LEU A 1 93 ? -32.526 7.106 29.323 1.00 95.62 93 LEU A N 1
ATOM 765 C CA . LEU A 1 93 ? -32.502 5.957 30.233 1.00 95.62 93 LEU A CA 1
ATOM 766 C C . LEU A 1 93 ? -33.322 6.206 31.511 1.00 95.62 93 LEU A C 1
ATOM 768 O O . LEU A 1 93 ? -34.024 5.313 31.983 1.00 95.62 93 LEU A O 1
ATOM 772 N N . GLN A 1 94 ? -33.250 7.415 32.081 1.00 93.25 94 GLN A N 1
ATOM 773 C CA . GLN A 1 94 ? -34.010 7.786 33.283 1.00 93.25 94 GLN A CA 1
ATOM 774 C C . GLN A 1 94 ? -35.499 8.016 33.003 1.00 93.25 94 GLN A C 1
ATOM 776 O O . GLN A 1 94 ? -36.333 7.775 33.878 1.00 93.25 94 GLN A O 1
ATOM 781 N N . LEU A 1 95 ? -35.838 8.511 31.812 1.00 94.56 95 LEU A N 1
ATOM 782 C CA . LEU A 1 95 ? -37.219 8.653 31.358 1.00 94.56 95 LEU A CA 1
ATOM 783 C C . LEU A 1 95 ? -37.843 7.273 31.130 1.00 94.56 95 LEU A C 1
ATOM 785 O O . LEU A 1 95 ? -38.939 7.024 31.628 1.00 94.56 95 LEU A O 1
ATOM 789 N N . ALA A 1 96 ? -37.121 6.362 30.471 1.00 93.69 96 ALA A N 1
ATOM 790 C CA . ALA A 1 96 ? -37.548 4.985 30.236 1.00 93.69 96 ALA A CA 1
ATOM 791 C C . ALA A 1 96 ? -37.724 4.187 31.542 1.00 93.69 96 ALA A C 1
ATOM 793 O O . ALA A 1 96 ? -38.679 3.424 31.671 1.00 93.69 96 ALA A O 1
ATOM 794 N N . SER A 1 97 ? -36.848 4.385 32.537 1.00 92.62 97 SER A N 1
ATOM 795 C CA . SER A 1 97 ? -36.973 3.746 33.858 1.00 92.62 97 SER A CA 1
ATOM 796 C C . SER A 1 97 ? -38.023 4.397 34.772 1.00 92.62 97 SER A C 1
ATOM 798 O O . SER A 1 97 ? -38.331 3.860 35.837 1.00 92.62 97 SER A O 1
ATOM 800 N N . GLY A 1 98 ? -38.547 5.572 34.399 1.00 89.75 98 GLY A N 1
ATOM 801 C CA . GLY A 1 98 ? -39.450 6.385 35.219 1.00 89.75 98 GLY A CA 1
ATOM 802 C C . GLY A 1 98 ? -38.774 7.070 36.415 1.00 89.75 98 GLY A C 1
ATOM 803 O O . GLY A 1 98 ? -39.410 7.845 37.133 1.00 89.75 98 GLY A O 1
ATOM 804 N N . GLU A 1 99 ? -37.476 6.844 36.634 1.00 89.62 99 GLU A N 1
ATOM 805 C CA . GLU A 1 99 ? -36.719 7.459 37.726 1.00 89.62 99 GLU A CA 1
ATOM 806 C C . GLU A 1 99 ? -36.528 8.962 37.535 1.00 89.62 99 GLU A C 1
ATOM 808 O O . GLU A 1 99 ? -36.277 9.674 38.509 1.00 89.62 99 GLU A O 1
ATOM 813 N N . TYR A 1 100 ? -36.652 9.468 36.308 1.00 91.88 100 TYR A N 1
ATOM 814 C CA . TYR A 1 100 ? -36.558 10.898 36.030 1.00 91.88 100 TYR A CA 1
ATOM 815 C C . TYR A 1 100 ? -37.574 11.719 36.839 1.00 91.88 100 TYR A C 1
ATOM 817 O O . TYR A 1 100 ? -37.236 12.771 37.377 1.00 91.88 100 TYR A O 1
ATOM 825 N N . PHE A 1 101 ? -38.794 11.200 36.999 1.00 93.31 101 PHE A N 1
ATOM 826 C CA . PHE A 1 101 ? -39.895 11.897 37.668 1.00 93.31 101 PHE A CA 1
ATOM 827 C C . PHE A 1 101 ? -39.854 11.800 39.202 1.00 93.31 101 PHE A C 1
ATOM 829 O O . PHE A 1 101 ? -40.539 12.561 39.887 1.00 93.31 101 PHE A O 1
ATOM 836 N N . LEU A 1 102 ? -39.061 10.880 39.765 1.00 91.81 102 LEU A N 1
ATOM 837 C CA . LEU A 1 102 ? -38.970 10.690 41.214 1.00 91.81 102 LEU A CA 1
ATOM 838 C C . LEU A 1 102 ? -38.123 11.786 41.871 1.00 91.81 102 LEU A C 1
ATOM 840 O O . LEU A 1 102 ? -36.984 12.047 41.471 1.00 91.81 102 LEU A O 1
ATOM 844 N N . LYS A 1 103 ? -38.636 12.356 42.968 1.00 92.06 103 LYS A N 1
ATOM 845 C CA . LYS A 1 103 ? -37.861 13.271 43.821 1.00 92.06 103 LYS A CA 1
ATOM 846 C C . LYS A 1 103 ? -36.717 12.523 44.513 1.00 92.06 103 LYS A C 1
ATOM 848 O O . LYS A 1 103 ? -36.800 11.322 44.773 1.00 92.06 103 LYS A O 1
ATOM 853 N N . ASN A 1 104 ? -35.664 13.246 44.900 1.00 89.12 104 ASN A N 1
ATOM 854 C CA . ASN A 1 104 ? -34.499 12.664 45.584 1.00 89.12 104 ASN A CA 1
ATOM 855 C C . ASN A 1 104 ? -34.867 11.888 46.861 1.00 89.12 104 ASN A C 1
ATOM 857 O O . ASN A 1 104 ? -34.249 10.871 47.166 1.00 89.12 104 ASN A O 1
ATOM 861 N N . GLU A 1 105 ? -35.887 12.332 47.592 1.00 92.56 105 GLU A N 1
ATOM 862 C CA . GLU A 1 105 ? -36.393 11.638 48.781 1.00 92.56 105 GLU A CA 1
ATOM 863 C C . GLU A 1 105 ? -37.035 10.291 48.438 1.00 92.56 105 GLU A C 1
ATOM 865 O O . GLU A 1 105 ? -36.739 9.288 49.085 1.00 92.56 105 GLU A O 1
ATOM 870 N N . GLN A 1 106 ? -37.843 10.244 47.374 1.00 91.12 106 GLN A N 1
ATOM 871 C CA . GLN A 1 106 ? -38.487 9.019 46.895 1.00 91.12 106 GLN A CA 1
ATOM 872 C C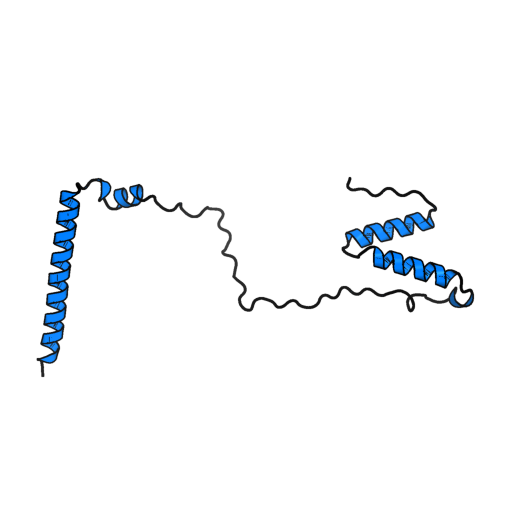 . GLN A 1 106 ? -37.450 8.017 46.376 1.00 91.12 106 GLN A C 1
ATOM 874 O O . GLN A 1 106 ? -37.525 6.834 46.698 1.00 91.12 106 GLN A O 1
ATOM 879 N N . LYS A 1 107 ? -36.421 8.492 45.658 1.00 89.50 107 LYS A N 1
ATOM 880 C CA . LYS A 1 107 ? -35.281 7.662 45.225 1.00 89.50 107 LYS A CA 1
ATOM 881 C C . LYS A 1 107 ? -34.539 7.052 46.414 1.00 89.50 107 LYS A C 1
ATOM 883 O O . LYS A 1 107 ? -34.259 5.856 46.422 1.00 89.50 107 LYS A O 1
ATOM 888 N N . LYS A 1 108 ? -34.255 7.856 47.445 1.00 91.56 108 LYS A N 1
ATOM 889 C CA . LYS A 1 108 ? -33.605 7.386 48.681 1.00 91.56 108 LYS A CA 1
ATOM 890 C C . LYS A 1 108 ? -34.475 6.389 49.447 1.00 91.56 108 LYS A C 1
ATOM 892 O O . LYS A 1 108 ? -33.946 5.423 49.988 1.00 91.56 108 LYS A O 1
ATOM 897 N N . ALA A 1 109 ? -35.787 6.613 49.514 1.00 92.94 109 ALA A N 1
ATOM 898 C CA . ALA A 1 109 ? -36.724 5.688 50.146 1.00 92.94 109 ALA A CA 1
ATOM 899 C C . ALA A 1 109 ? -36.752 4.338 49.417 1.00 92.94 109 ALA A C 1
ATOM 901 O O . ALA A 1 109 ? -36.542 3.313 50.060 1.00 92.94 109 ALA A O 1
ATOM 902 N N . LYS A 1 110 ? -36.880 4.354 48.083 1.00 90.94 110 LYS A N 1
ATOM 903 C CA . LYS A 1 110 ? -36.824 3.151 47.240 1.00 90.94 110 LYS A CA 1
ATOM 904 C C . LYS A 1 110 ? -35.511 2.387 47.432 1.00 90.94 110 LYS A C 1
ATOM 906 O O . LYS A 1 110 ? -35.527 1.208 47.744 1.00 90.94 110 LYS A O 1
ATOM 911 N N . HIS A 1 111 ? -34.373 3.081 47.389 1.00 92.12 111 HIS A N 1
ATOM 912 C CA . HIS A 1 111 ? -33.068 2.453 47.608 1.00 92.12 111 HIS A CA 1
ATOM 913 C C . HIS A 1 111 ? -32.926 1.806 49.000 1.00 92.12 111 HIS A C 1
ATOM 915 O O . HIS A 1 111 ? -32.271 0.773 49.140 1.00 92.12 111 HIS A O 1
ATOM 921 N N . ARG A 1 112 ? -33.494 2.410 50.056 1.00 94.25 112 ARG A N 1
ATOM 922 C CA . ARG A 1 112 ? -33.499 1.805 51.402 1.00 94.25 112 ARG A CA 1
ATOM 923 C C . ARG A 1 112 ? -34.343 0.534 51.434 1.00 94.25 112 ARG A C 1
ATOM 925 O O . ARG A 1 112 ? -33.845 -0.481 51.904 1.00 94.25 112 ARG A O 1
ATOM 932 N N . HIS A 1 113 ? -35.540 0.585 50.858 1.00 94.44 113 HIS A N 1
ATOM 933 C CA . HIS A 1 113 ? -36.430 -0.566 50.741 1.00 94.44 113 HIS A CA 1
ATOM 934 C C . HIS A 1 113 ? -35.768 -1.724 49.978 1.00 94.44 113 HIS A C 1
ATOM 936 O O . HIS A 1 113 ? -35.669 -2.829 50.501 1.00 94.44 113 HIS A O 1
ATOM 942 N N . ASP A 1 114 ? -35.182 -1.451 48.809 1.00 93.94 114 ASP A N 1
ATOM 943 C CA . ASP A 1 114 ? -34.473 -2.458 48.007 1.00 93.94 114 ASP A CA 1
ATOM 944 C C . ASP A 1 114 ? -33.297 -3.090 48.780 1.00 93.94 114 ASP A C 1
ATOM 946 O O . ASP A 1 114 ? -32.960 -4.263 48.602 1.00 93.94 114 ASP A O 1
ATOM 950 N N . LYS A 1 115 ? -32.632 -2.314 49.648 1.00 95.50 115 LYS A N 1
ATOM 951 C CA . LYS A 1 115 ? -31.542 -2.809 50.499 1.00 95.50 115 LYS A CA 1
ATOM 952 C C . LYS A 1 115 ? -32.065 -3.704 51.623 1.00 95.50 115 LYS A C 1
ATOM 954 O O . LYS A 1 115 ? -31.450 -4.733 51.894 1.00 95.50 115 LYS A O 1
ATOM 959 N N . GLU A 1 116 ? -33.167 -3.325 52.260 1.00 96.31 116 GLU A N 1
ATOM 960 C CA . GLU A 1 116 ? -33.831 -4.117 53.300 1.00 96.31 116 GLU A CA 1
ATOM 961 C C . GLU A 1 116 ? -34.346 -5.446 52.733 1.00 96.31 116 GLU A C 1
ATOM 963 O O . GLU A 1 116 ? -34.062 -6.501 53.297 1.00 96.31 116 GLU A O 1
ATOM 968 N N . GLU A 1 117 ? -34.986 -5.433 51.562 1.00 96.19 117 GLU A N 1
ATOM 969 C CA . GLU A 1 117 ? -35.433 -6.650 50.876 1.00 96.19 117 GLU A CA 1
ATOM 970 C C . GLU A 1 117 ? -34.271 -7.594 50.555 1.00 96.19 117 GLU A C 1
ATOM 972 O O . GLU A 1 117 ? -34.343 -8.790 50.852 1.00 96.19 117 GLU A O 1
ATOM 977 N N . LYS A 1 118 ? -33.162 -7.067 50.018 1.00 96.50 118 LYS A N 1
ATOM 978 C CA . LYS A 1 118 ? -31.947 -7.860 49.761 1.00 96.50 118 LYS A CA 1
ATOM 979 C C . LYS A 1 118 ? -31.374 -8.465 51.040 1.00 96.50 118 LYS A C 1
ATOM 981 O O . LYS A 1 118 ? -30.937 -9.614 51.028 1.00 96.50 118 LYS A O 1
ATOM 986 N N . GLN A 1 119 ? -31.376 -7.721 52.148 1.00 95.69 119 GLN A N 1
ATOM 987 C CA . GLN A 1 119 ? -30.926 -8.235 53.444 1.00 95.69 119 GLN A CA 1
ATOM 988 C C . GLN A 1 119 ? -31.841 -9.348 53.962 1.00 95.69 119 GLN A C 1
ATOM 990 O O . GLN A 1 119 ? -31.346 -10.368 54.444 1.00 95.69 119 GLN A O 1
ATOM 995 N N . ILE A 1 120 ? -33.160 -9.188 53.830 1.00 96.81 120 ILE A N 1
ATOM 996 C CA . ILE A 1 120 ? -34.145 -10.203 54.216 1.00 96.81 120 ILE A CA 1
ATOM 997 C C . ILE A 1 120 ? -33.956 -11.473 53.379 1.00 96.81 120 ILE A C 1
ATOM 999 O O . ILE A 1 120 ? -33.930 -12.568 53.939 1.00 96.81 120 ILE A O 1
ATOM 1003 N N . GLN A 1 121 ? -33.780 -11.341 52.061 1.00 95.88 121 GLN A N 1
ATOM 1004 C CA . GLN A 1 121 ? -33.514 -12.471 51.167 1.00 95.88 121 GLN A CA 1
ATOM 1005 C C . GLN A 1 121 ? -32.211 -13.188 51.538 1.00 95.88 121 GLN A C 1
ATOM 1007 O O . GLN A 1 121 ? -32.232 -14.396 51.743 1.00 95.88 121 GLN A O 1
ATOM 1012 N N . ALA A 1 122 ? -31.107 -12.457 51.718 1.00 95.62 122 ALA A N 1
ATOM 1013 C CA . ALA A 1 122 ? -29.819 -13.043 52.096 1.00 95.62 122 ALA A CA 1
ATOM 1014 C C . ALA A 1 122 ? -29.856 -13.740 53.468 1.00 95.62 122 ALA A C 1
ATOM 1016 O O . ALA A 1 122 ? -29.188 -14.751 53.682 1.00 95.62 122 ALA A O 1
ATOM 1017 N N . LYS A 1 123 ? -30.640 -13.216 54.418 1.00 96.25 123 LYS A N 1
ATOM 1018 C CA . LYS A 1 123 ? -30.852 -13.872 55.713 1.00 96.25 123 LYS A CA 1
ATOM 1019 C C . LYS A 1 123 ? -31.624 -15.182 55.543 1.00 96.25 123 LYS A C 1
ATOM 1021 O O . LYS A 1 123 ? -31.201 -16.190 56.096 1.00 96.25 123 LYS A O 1
ATOM 1026 N N . LYS A 1 124 ? -32.696 -15.183 54.739 1.00 96.12 124 LYS A N 1
ATOM 1027 C CA . LYS A 1 124 ? -33.469 -16.395 54.417 1.00 96.12 124 LYS A CA 1
ATOM 1028 C C . LYS A 1 124 ? -32.600 -17.461 53.756 1.00 96.12 124 LYS A C 1
ATOM 1030 O O . LYS A 1 124 ? -32.581 -18.581 54.249 1.00 96.12 124 LYS A O 1
ATOM 1035 N N . THR A 1 125 ? -31.835 -17.111 52.719 1.00 94.94 125 THR A N 1
ATOM 1036 C CA . THR A 1 125 ? -30.951 -18.070 52.033 1.00 94.94 125 THR A CA 1
ATOM 1037 C C . THR A 1 125 ? -29.907 -18.644 52.985 1.00 94.94 125 THR A C 1
ATOM 1039 O O . THR A 1 125 ? -29.684 -19.849 52.997 1.00 94.94 125 THR A O 1
ATOM 1042 N N . ARG A 1 126 ? -29.317 -17.811 53.851 1.00 93.31 126 ARG A N 1
ATOM 1043 C CA . ARG A 1 126 ? -28.334 -18.258 54.847 1.00 93.31 126 ARG A CA 1
ATOM 1044 C C . ARG A 1 126 ? -28.945 -19.165 55.916 1.00 93.31 126 ARG A C 1
ATOM 1046 O O . ARG A 1 126 ? -28.295 -20.102 56.373 1.00 93.31 126 ARG A O 1
ATOM 1053 N N . ASP A 1 127 ? -30.173 -18.881 56.340 1.00 93.19 127 ASP A N 1
ATOM 1054 C CA . ASP A 1 127 ? -30.896 -19.717 57.298 1.00 93.19 127 ASP A CA 1
ATOM 1055 C C . ASP A 1 127 ? -31.344 -21.046 56.658 1.00 93.19 127 ASP A C 1
ATOM 1057 O O . ASP A 1 127 ? -31.316 -22.075 57.329 1.00 93.19 127 ASP A O 1
ATOM 1061 N N . GLU A 1 128 ? -31.707 -21.057 55.370 1.00 93.12 128 GLU A N 1
ATOM 1062 C CA . GLU A 1 128 ? -31.982 -22.273 54.588 1.00 93.12 128 GLU A CA 1
ATOM 1063 C C . GLU A 1 128 ? -30.731 -23.139 54.407 1.00 93.12 128 GLU A C 1
ATOM 1065 O O . GLU A 1 128 ? -30.794 -24.341 54.648 1.00 93.12 128 GLU A O 1
ATOM 1070 N N . GLU A 1 129 ? -29.595 -22.544 54.030 1.00 91.69 129 GLU A N 1
ATOM 1071 C CA . GLU A 1 129 ? -28.298 -23.230 53.957 1.00 91.69 129 GLU A CA 1
ATOM 1072 C C . GLU A 1 129 ? -27.932 -23.852 55.302 1.00 91.69 129 GLU A C 1
ATOM 1074 O O . GLU A 1 129 ? -27.678 -25.050 55.366 1.00 91.69 129 GLU A O 1
ATOM 1079 N N . ARG A 1 130 ? -28.017 -23.079 56.394 1.00 90.88 130 ARG A N 1
ATOM 1080 C CA . ARG A 1 130 ? -27.738 -23.588 57.741 1.00 90.88 130 ARG A CA 1
ATOM 1081 C C . ARG A 1 130 ? -28.641 -24.770 58.099 1.00 90.88 130 ARG A C 1
ATOM 1083 O O . ARG A 1 130 ? -28.156 -25.732 58.669 1.00 90.88 130 ARG A O 1
ATOM 1090 N N . LYS A 1 131 ? -29.943 -24.717 57.790 1.00 92.12 131 LYS A N 1
ATOM 1091 C CA . LYS A 1 131 ? -30.889 -25.809 58.093 1.00 92.12 131 LYS A CA 1
ATOM 1092 C C . LYS A 1 131 ? -30.594 -27.101 57.329 1.00 92.12 131 LYS A C 1
ATOM 1094 O O . LYS A 1 131 ? -30.882 -28.159 57.877 1.00 92.12 131 LYS A O 1
ATOM 1099 N N . LYS A 1 132 ? -30.034 -27.034 56.113 1.00 91.25 132 LYS A N 1
ATOM 1100 C CA . LYS A 1 132 ? -29.641 -28.234 55.347 1.00 91.25 132 LYS A CA 1
ATOM 1101 C C . LYS A 1 132 ? -28.603 -29.068 56.096 1.00 91.25 132 LYS A C 1
ATOM 1103 O O . LYS A 1 132 ? -28.707 -30.286 56.076 1.00 91.25 132 LYS A O 1
ATOM 1108 N N . ASP A 1 133 ? -27.689 -28.421 56.816 1.00 87.56 133 ASP A N 1
ATOM 1109 C CA . ASP A 1 133 ? -26.647 -29.098 57.599 1.00 87.56 133 ASP A CA 1
ATOM 1110 C C . ASP A 1 133 ? -27.184 -29.790 58.874 1.00 87.56 133 ASP A C 1
ATOM 1112 O O . ASP A 1 133 ? -26.468 -30.573 59.493 1.00 87.56 133 ASP A O 1
ATOM 1116 N N . PHE A 1 134 ? -28.431 -29.514 59.287 1.00 84.31 134 PHE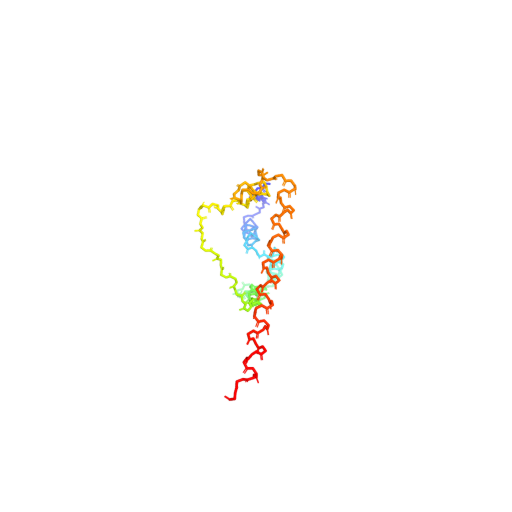 A N 1
ATOM 1117 C CA . PHE A 1 134 ? -29.065 -30.081 60.493 1.00 84.31 134 PHE A CA 1
ATOM 1118 C C . PHE A 1 134 ? -30.123 -31.163 60.200 1.00 84.31 134 PHE A C 1
ATOM 1120 O O . PHE A 1 134 ? -30.800 -31.614 61.126 1.00 84.31 134 PHE A O 1
ATOM 1127 N N . ILE A 1 135 ? -30.294 -31.573 58.941 1.00 77.75 135 ILE A N 1
ATOM 1128 C CA . ILE A 1 135 ? -31.167 -32.691 58.554 1.00 77.75 135 ILE A CA 1
ATOM 1129 C C . ILE A 1 135 ? -30.272 -33.940 58.398 1.00 77.75 135 ILE A C 1
ATOM 1131 O O . ILE A 1 135 ? -29.346 -33.872 57.590 1.00 77.75 135 ILE A O 1
ATOM 1135 N N . PRO A 1 136 ? -30.493 -35.025 59.174 1.00 71.56 136 PRO A N 1
ATOM 1136 C CA . PRO A 1 136 ? -29.713 -36.267 59.088 1.00 71.56 136 PRO A CA 1
ATOM 1137 C C . PRO A 1 136 ? -29.768 -36.960 57.724 1.00 71.56 136 PRO A C 1
ATOM 1139 O O . PRO A 1 136 ? -30.832 -36.883 57.064 1.00 71.56 136 PRO A O 1
#

=== Feature glossary ===
Annotated list of the representations used here:

Nearest PDB structures. The Foldseek neighbor list gives the closest experimentally determined structures in the PDB, ranked by structural alignment. TM-score near 1 means near-identical fold; near 0.3 means only rough topology match. This is how one finds what a novel AlphaFold prediction most resembles in the solved-structure universe.

Foldseek 3Di. Foldseek's 3Di representation compresses backbone geometry into a per-residue letter drawn from a learned twenty-state alphabet. It captures the tertiary interaction pattern around each residue — which residues are packed against it in space, regardless of where they are in sequence.

Radius of gyration, Cα contacts, bounding box. Radius of gyration (Rg) is the root-mean-square distance of Cα atoms from their centroid — a single number for overall size and compactness. A globular domain of N residues has Rg ≈ 2.2·N^0.38 Å; an extended or disordered chain has a much larger Rg. The Cα contact count is the number of residue pairs whose Cα atoms are within 8 Å and are more than four positions apart in sequence — a standard proxy for tertiary packing density. The bounding box is the smallest axis-aligned box enclosing all Cα atoms.

InterPro / GO / CATH / organism. The annotation block draws on four external resources. InterPro: which protein families and domains the sequence belongs to. GO: standardized terms for what the protein does, what process it participates in, and where in the cell it acts. CATH: which structural fold it has in the CATH hierarchy. Organism: the species of origin.

mmCIF coordinates. The mmCIF block holds the 3D Cartesian coordinates of each backbone atom (N, Cα, C, O) in ångströms. mmCIF is the PDB's canonical archive format — a tagged-loop text representation of the atomic model.

pLDDT. pLDDT is the predicted lDDT-Cα score: AlphaFold's confidence that the local environment of each residue (all inter-atomic distances within 15 Å) is correctly placed. It is a per-residue number between 0 and 100, with higher meaning more reliable.

Backbone torsions (φ/ψ). φ (phi) and ψ (psi) are the two rotatable backbone dihedrals per residue: φ is the C(i-1)–N–Cα–C torsion, ψ is the N–Cα–C–N(i+1) torsion, both in degrees on (−180°, 180°]. α-helical residues cluster near (−60°, −45°); β-strand residues near (−120°, +130°). A Ramachandran plot is simply a scatter of (φ, ψ) for every residue.

B-factor. For experimental (PDB) structures, the B-factor (temperature factor) quantifies the positional spread of each atom in the crystal — a combination of thermal vibration and static disorder — in units of Å². High B-factors mark flexible loops or poorly resolved regions; low B-factors mark the rigid, well-ordered core.

Secondary structure (3-state, P-SEA). SS3 is a coarse helix/strand/coil call (letters a/b/c) made by the P-SEA algorithm from inter-Cα distances and dihedrals. It is less detailed than DSSP but needs only Cα positions.

Predicted aligned error. Predicted aligned error is AlphaFold's pairwise confidence. Unlike pLDDT (per-residue), PAE is per-residue-pair and captures whether two parts of the structure are correctly placed relative to each other. Units are ångströms of expected positional error.

Solvent-accessible surface area. Solvent-accessible surface area (SASA) is the area in Å² traced out by the centre of a 1.4 Å probe sphere (a water molecule) rolled over the protein's van der Waals surface (Shrake–Rupley / Lee–Richards construction). Buried residues have near-zero SASA; fully exposed residues can exceed 200 Å². The total SASA scales roughly with the number of surface residues.

Secondary structure (8-state, DSSP). The SS8 string is DSSP's per-residue secondary-structure call. α-helix (H) means an i→i+4 H-bond ladder; β-strand (E) means the residue participates in a β-sheet; 3₁₀ (G) and π (I) are tighter and wider helices; T/S are turns/bends; '-' is loop.

Rendered structure images. Structure images are PyMOL renders from six orthogonal camera directions. Cartoon representation draws helices as coils and strands as arrows; sticks shows the backbone as bonds; surface shows the solvent-excluded envelope. Rainbow coloring maps sequence position to hue (blue→red, N→C); chain coloring assigns a distinct color per polypeptide.

Sequence. The amino-acid sequence is the protein's primary structure: the linear order of residues from the N-terminus to the C-terminus, written in one-letter code. Everything else here — the 3D coordinates, the secondary structure, the domain annotations — is ultimately a consequence of this string.

Contact-map, Ramachandran, and PAE plots. Three diagnostic plots accompany the record. The Cα contact map visualizes the tertiary structure as a 2D adjacency matr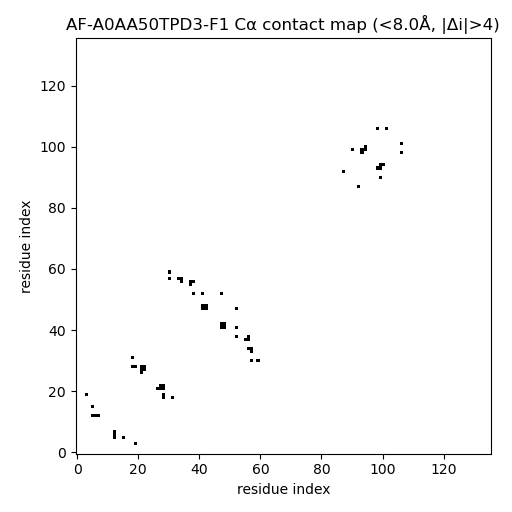ix (8 Å cutoff, sequence-local contacts suppressed). The Ramachandran plot shows the distribution of backbone (φ, ψ) torsions, with points in the α and β basins reflecting secondary structure content. The PAE plot shows AlphaFold's inter-residue confidence as a color matrix.